Protein AF-A0A928NAZ6-F1 (afdb_monomer)

Sequence (123 aa):
MNLNMAKHAWDTGALVSILGLLTVFTVLAIIMLVLLVMERIFAKNSLPKKAVAKEKAPEVKPEVKAEATPVKKADDGELVAVITAAIAASLGVPQRSLRIKSFKRVGKAWNDASRQENIYNNL

Solvent-accessible surface area (backbone atoms only — not comparable to full-atom values): 7989 Å² total; per-residue (Å²): 133,68,70,66,61,60,51,53,57,55,52,52,58,51,51,52,51,50,52,51,53,48,51,53,53,50,52,53,50,49,54,53,49,52,51,51,51,50,50,52,53,53,48,70,74,41,80,85,84,72,87,82,82,87,81,81,86,86,90,88,84,86,82,88,81,84,75,74,85,75,75,95,46,90,73,55,55,59,54,53,48,53,51,46,50,50,51,21,64,75,70,72,44,63,69,87,80,62,80,87,90,81,87,76,90,72,88,54,62,63,64,53,52,54,50,50,52,54,52,67,75,74,108

Radius of gyration: 28.93 Å; Cα contacts (8 Å, |Δi|>4): 13; chains: 1; bounding box: 76×51×50 Å

Foldseek 3Di:
DDPVVVVVVVVVVVVVVVVVVVVVVVVVVVVVVVVVVVCVVVVVVDDDDDDDDDDDDDDDDDDDPPDDDDPDDPPVVVVQVVVLVVVCVVVVHDSVVDDDPDDDDDDCPVVVVVVVVVVVVVD

Secondary structure (DSSP, 8-state):
--HHHHHHHHHHHHHHHHHHHHHHHHHHHHHHHHHHHHHHHHHHTS-------------------------S-TTHHHHHHHHHHHHHHHHT--GGG---------SSHHHHHHHHHHHHHT-

Mean predicted aligned error: 20.41 Å

Structure (mmCIF, N/CA/C/O backbone):
data_AF-A0A928NAZ6-F1
#
_entry.id   AF-A0A928NAZ6-F1
#
loop_
_atom_site.group_PDB
_atom_site.id
_atom_site.type_symbol
_atom_site.label_atom_id
_atom_site.label_alt_id
_atom_site.label_comp_id
_atom_site.label_asym_id
_atom_site.label_entity_id
_atom_site.label_seq_id
_atom_site.pdbx_PDB_ins_code
_atom_site.Cartn_x
_at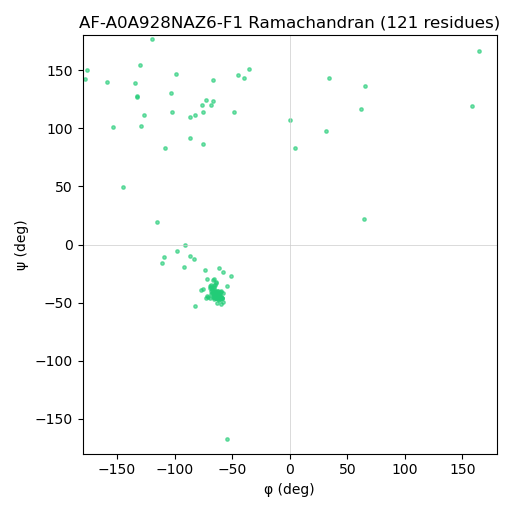om_site.Cartn_y
_atom_site.Cartn_z
_atom_site.occupancy
_atom_site.B_iso_or_equiv
_atom_site.auth_seq_id
_atom_site.auth_comp_id
_atom_site.auth_asym_id
_atom_site.auth_atom_id
_atom_site.pdbx_PDB_model_num
ATOM 1 N N . MET A 1 1 ? 32.310 -16.632 -14.249 1.00 56.66 1 MET A N 1
ATOM 2 C CA . MET A 1 1 ? 31.364 -16.180 -13.201 1.00 56.66 1 MET A CA 1
ATOM 3 C C . MET A 1 1 ? 30.598 -17.392 -12.697 1.00 56.66 1 MET A C 1
ATOM 5 O O . MET A 1 1 ? 30.094 -18.147 -13.513 1.00 56.66 1 MET A O 1
ATOM 9 N N . ASN A 1 2 ? 30.605 -17.638 -11.386 1.00 62.59 2 ASN A N 1
ATOM 10 C CA . ASN A 1 2 ? 30.066 -18.863 -10.785 1.00 62.59 2 ASN A CA 1
ATOM 11 C C . ASN A 1 2 ? 28.537 -18.954 -10.943 1.00 62.59 2 ASN A C 1
ATOM 13 O O . ASN A 1 2 ? 27.822 -18.077 -10.461 1.00 62.59 2 ASN A O 1
ATOM 17 N N . LEU A 1 3 ? 28.042 -20.042 -11.544 1.00 70.12 3 LEU A N 1
ATOM 18 C CA . LEU A 1 3 ? 26.607 -20.332 -11.711 1.00 70.12 3 LEU A CA 1
ATOM 19 C C . LEU A 1 3 ? 25.837 -20.381 -10.374 1.00 70.12 3 LEU A C 1
ATOM 21 O O . LEU A 1 3 ? 24.639 -20.111 -10.343 1.00 70.12 3 LEU A O 1
ATOM 25 N N . ASN A 1 4 ? 26.525 -20.650 -9.260 1.00 75.00 4 ASN A N 1
ATOM 26 C CA . ASN A 1 4 ? 25.923 -20.666 -7.924 1.00 75.00 4 ASN A CA 1
ATOM 27 C C . ASN A 1 4 ? 25.398 -19.287 -7.485 1.00 75.00 4 ASN A C 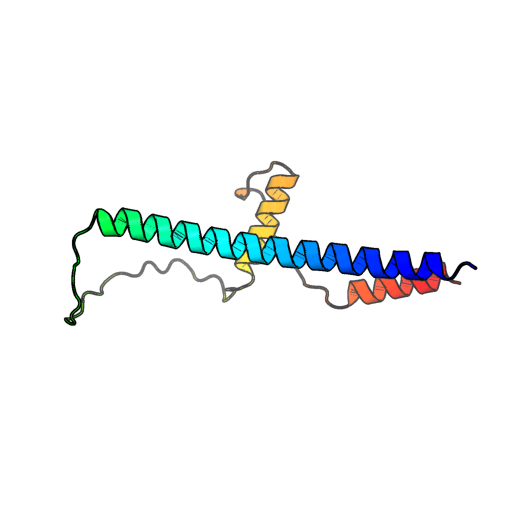1
ATOM 29 O O . ASN A 1 4 ? 24.354 -19.213 -6.846 1.00 75.00 4 ASN A O 1
ATOM 33 N N . MET A 1 5 ? 26.042 -18.185 -7.891 1.00 68.12 5 MET A N 1
ATOM 34 C CA . MET A 1 5 ? 25.583 -16.828 -7.544 1.00 68.12 5 MET A CA 1
ATOM 35 C C . MET A 1 5 ? 24.229 -16.494 -8.183 1.00 68.12 5 MET A C 1
ATOM 37 O O . MET A 1 5 ? 23.388 -15.851 -7.559 1.00 68.12 5 MET A O 1
ATOM 41 N N . ALA A 1 6 ? 23.997 -16.968 -9.413 1.00 67.19 6 ALA A N 1
ATOM 42 C CA . ALA A 1 6 ? 22.729 -16.770 -10.109 1.00 67.19 6 ALA A CA 1
ATOM 43 C C . ALA A 1 6 ? 21.591 -17.548 -9.435 1.00 67.19 6 ALA A C 1
ATOM 45 O O . ALA A 1 6 ? 20.486 -17.030 -9.321 1.00 67.19 6 ALA A O 1
ATOM 46 N N . LYS A 1 7 ? 21.867 -18.749 -8.917 1.00 68.12 7 LYS A N 1
ATOM 47 C CA . LYS A 1 7 ? 20.870 -19.542 -8.190 1.00 68.12 7 LYS A CA 1
ATOM 48 C C . LYS A 1 7 ? 20.420 -18.848 -6.895 1.00 68.12 7 LYS A C 1
ATOM 50 O O . LYS A 1 7 ? 19.225 -18.680 -6.676 1.00 68.12 7 LYS A O 1
ATOM 55 N N . HIS A 1 8 ? 21.360 -18.326 -6.103 1.00 65.62 8 HIS A N 1
ATOM 56 C CA . HIS A 1 8 ? 21.039 -17.626 -4.851 1.00 65.62 8 HIS A CA 1
ATOM 57 C C . HIS A 1 8 ? 20.222 -16.338 -5.051 1.00 65.62 8 HIS A C 1
ATOM 59 O O . HIS A 1 8 ? 19.387 -16.002 -4.210 1.00 65.62 8 HIS A O 1
ATOM 65 N N . ALA A 1 9 ? 20.428 -15.623 -6.162 1.00 69.62 9 ALA A N 1
ATOM 66 C CA . ALA A 1 9 ? 19.687 -14.396 -6.454 1.00 69.62 9 ALA A CA 1
ATOM 67 C C . ALA A 1 9 ? 18.190 -14.658 -6.709 1.00 69.62 9 ALA A C 1
ATOM 69 O O . ALA A 1 9 ? 17.341 -13.920 -6.207 1.00 69.62 9 ALA A O 1
ATOM 70 N N . TRP A 1 10 ? 17.862 -15.725 -7.442 1.00 71.94 10 TRP A N 1
ATOM 71 C CA . TRP A 1 10 ? 16.474 -16.099 -7.742 1.00 71.94 10 TRP A CA 1
ATOM 72 C C . TRP A 1 10 ? 15.789 -16.732 -6.527 1.00 71.94 10 TRP A C 1
ATOM 74 O O . TRP A 1 10 ? 14.633 -16.414 -6.238 1.00 71.94 10 TRP A O 1
ATOM 84 N N . ASP A 1 11 ? 16.526 -17.543 -5.763 1.00 79.69 11 ASP A N 1
ATOM 85 C CA . ASP A 1 11 ? 16.018 -18.176 -4.544 1.00 79.69 11 ASP A CA 1
ATOM 86 C C . ASP A 1 11 ? 15.637 -17.130 -3.480 1.00 79.69 11 ASP A C 1
ATOM 88 O O . ASP A 1 11 ? 14.590 -17.240 -2.844 1.00 79.69 11 ASP A O 1
ATOM 92 N N . THR A 1 12 ? 16.429 -16.063 -3.323 1.00 79.31 12 THR A N 1
ATOM 93 C CA . THR A 1 12 ? 16.167 -15.032 -2.302 1.00 79.31 12 THR A CA 1
ATOM 94 C C . THR A 1 12 ? 14.884 -14.245 -2.592 1.00 79.31 12 THR A C 1
ATOM 96 O O . THR A 1 12 ? 14.061 -14.051 -1.697 1.00 79.31 12 THR A O 1
ATOM 99 N N . GLY A 1 13 ? 14.667 -13.821 -3.843 1.00 83.38 13 GLY A N 1
ATOM 100 C CA . GLY A 1 13 ? 13.465 -13.066 -4.224 1.00 83.38 13 GLY A CA 1
ATOM 101 C C . GLY A 1 13 ? 12.178 -13.895 -4.136 1.00 83.38 13 GLY A C 1
ATOM 102 O O . GLY A 1 13 ? 11.143 -13.402 -3.669 1.00 83.38 13 GLY A O 1
ATOM 103 N N . ALA A 1 14 ? 12.250 -15.170 -4.528 1.00 87.00 14 ALA A N 1
ATOM 104 C CA . ALA A 1 14 ? 11.133 -16.103 -4.415 1.00 87.00 14 ALA A CA 1
ATOM 105 C C . ALA A 1 14 ? 10.774 -16.383 -2.945 1.00 87.00 14 ALA A C 1
ATOM 107 O O . ALA A 1 14 ? 9.599 -16.310 -2.580 1.00 87.00 14 ALA A O 1
ATOM 108 N N . LEU A 1 15 ? 11.770 -16.624 -2.084 1.00 86.62 15 LEU A N 1
ATOM 109 C CA . LEU A 1 15 ? 11.553 -16.869 -0.654 1.00 86.62 15 LEU A CA 1
ATOM 110 C C . LEU A 1 15 ? 10.883 -15.682 0.046 1.00 86.62 15 LEU A C 1
ATOM 112 O O . LEU A 1 15 ? 9.923 -15.879 0.792 1.00 86.62 15 LEU A O 1
ATOM 116 N N . VAL A 1 16 ? 11.333 -14.452 -0.221 1.00 90.75 16 VAL A N 1
ATOM 117 C CA . VAL A 1 16 ? 10.739 -13.242 0.377 1.00 90.75 16 VAL A CA 1
ATOM 118 C C . VAL A 1 16 ? 9.298 -13.031 -0.102 1.00 90.75 16 VAL A C 1
ATOM 120 O O . VAL A 1 16 ? 8.435 -12.679 0.701 1.00 90.75 16 VAL A O 1
ATOM 123 N N . SER A 1 17 ? 9.003 -13.305 -1.376 1.00 91.38 17 SER A N 1
ATOM 124 C CA . SER A 1 17 ? 7.635 -13.204 -1.910 1.00 91.38 17 SER A CA 1
ATOM 125 C C . SER A 1 17 ? 6.691 -14.236 -1.288 1.00 91.38 17 SER A C 1
ATOM 127 O O . SER A 1 17 ? 5.557 -13.905 -0.947 1.00 91.38 17 SER A O 1
ATOM 129 N N . ILE A 1 18 ? 7.162 -15.472 -1.091 1.00 93.69 18 ILE A N 1
ATOM 130 C CA . ILE A 1 18 ? 6.389 -16.532 -0.427 1.00 93.69 18 ILE A CA 1
ATOM 131 C C . ILE A 1 18 ? 6.144 -16.174 1.042 1.00 93.69 18 ILE A C 1
ATOM 133 O O . ILE A 1 18 ? 5.019 -16.313 1.518 1.00 93.69 18 ILE A O 1
ATOM 137 N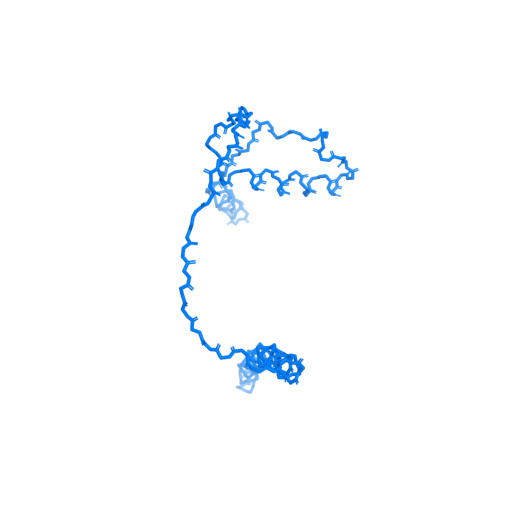 N . LEU A 1 19 ? 7.159 -15.661 1.746 1.00 93.25 19 LEU A N 1
ATOM 138 C CA . LEU A 1 19 ? 7.015 -15.150 3.113 1.00 93.25 19 LEU A CA 1
ATOM 139 C C . LEU A 1 19 ? 5.982 -14.016 3.180 1.00 93.25 19 LEU A C 1
ATOM 141 O O . LEU A 1 19 ? 5.090 -14.046 4.026 1.00 93.25 19 LEU A O 1
ATOM 145 N N . GLY A 1 20 ? 6.044 -13.056 2.255 1.00 94.31 20 GLY A N 1
ATOM 146 C CA . GLY A 1 20 ? 5.057 -11.981 2.133 1.00 94.31 20 GLY A CA 1
ATOM 147 C C . GLY A 1 20 ? 3.636 -12.509 1.911 1.00 94.31 20 GLY A C 1
ATOM 148 O O . GLY A 1 20 ? 2.726 -12.156 2.659 1.00 94.31 20 GLY A O 1
ATOM 149 N N . LEU A 1 21 ? 3.444 -13.420 0.954 1.00 94.81 21 LEU A N 1
ATOM 150 C CA . LEU A 1 21 ? 2.136 -14.023 0.672 1.00 94.81 21 LEU A CA 1
ATOM 151 C C . LEU A 1 21 ? 1.588 -14.796 1.883 1.00 94.81 21 LEU A C 1
ATOM 153 O O . LEU A 1 21 ? 0.409 -14.669 2.221 1.00 94.81 21 LEU A O 1
ATOM 157 N N . LEU A 1 22 ? 2.447 -15.555 2.568 1.00 95.31 22 LEU A N 1
ATOM 158 C CA . LEU A 1 22 ? 2.088 -16.324 3.758 1.00 95.31 22 LEU A CA 1
ATOM 159 C C . LEU A 1 22 ? 1.668 -15.411 4.912 1.00 95.31 22 LEU A C 1
ATOM 161 O O . LEU A 1 22 ? 0.660 -15.686 5.566 1.00 95.31 22 LEU A O 1
ATOM 165 N N . THR A 1 23 ? 2.395 -14.316 5.160 1.00 95.94 23 THR A N 1
ATOM 166 C CA . THR A 1 23 ? 2.038 -13.371 6.234 1.00 95.94 23 THR A CA 1
ATOM 167 C C . THR A 1 23 ? 0.672 -12.735 5.997 1.00 95.94 23 THR A C 1
ATOM 169 O O . THR A 1 23 ? -0.149 -12.719 6.912 1.00 95.94 23 THR A O 1
ATOM 172 N N . VAL A 1 24 ? 0.368 -12.309 4.768 1.00 96.12 24 VAL A N 1
ATOM 173 C CA . VAL A 1 24 ? -0.951 -11.756 4.421 1.00 96.12 24 VAL A CA 1
ATOM 174 C C . VAL A 1 24 ? -2.052 -12.802 4.611 1.00 96.12 24 VAL A C 1
ATOM 176 O O . VAL A 1 24 ? -3.073 -12.511 5.236 1.00 96.12 24 VAL A O 1
ATOM 179 N N . PHE A 1 25 ? -1.832 -14.037 4.148 1.00 96.81 25 PHE A N 1
ATOM 180 C CA . PHE A 1 25 ? -2.787 -15.135 4.333 1.00 96.81 25 PHE A CA 1
ATOM 181 C C . PHE A 1 25 ? -3.044 -15.430 5.820 1.00 96.81 25 PHE A C 1
ATOM 183 O O . PHE A 1 25 ? -4.187 -15.614 6.239 1.00 96.81 25 PHE A O 1
ATOM 190 N N . THR A 1 26 ? -1.986 -15.398 6.634 1.00 96.56 26 THR A N 1
ATOM 191 C CA . THR A 1 26 ? -2.056 -15.597 8.088 1.00 96.56 26 THR A CA 1
ATOM 192 C C . THR A 1 26 ? -2.860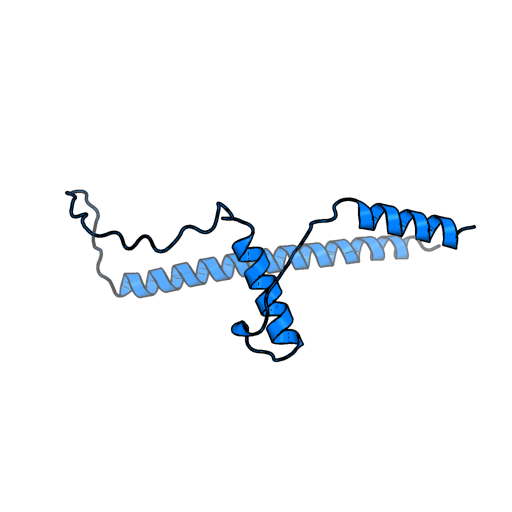 -14.488 8.764 1.00 96.56 26 THR A C 1
ATOM 194 O O . THR A 1 26 ? -3.727 -14.776 9.585 1.00 96.56 26 THR A O 1
ATOM 197 N N . VAL A 1 27 ? -2.631 -13.223 8.399 1.00 97.25 27 VAL A N 1
ATOM 198 C CA . VAL A 1 27 ? -3.384 -12.080 8.942 1.00 97.25 27 VAL A CA 1
ATOM 199 C C . VAL A 1 27 ? -4.875 -12.200 8.614 1.00 97.25 27 VAL A C 1
ATOM 201 O O . VAL A 1 27 ? -5.705 -12.038 9.507 1.00 97.25 27 VAL A O 1
ATOM 204 N N . LEU A 1 28 ? -5.230 -12.554 7.373 1.00 95.94 28 LEU A N 1
ATOM 205 C CA . LEU A 1 28 ? -6.627 -12.783 6.979 1.00 95.94 28 LEU A CA 1
ATOM 206 C C . LEU A 1 28 ? -7.274 -13.920 7.784 1.00 95.94 28 LEU A C 1
ATOM 208 O O . LEU A 1 28 ? -8.397 -13.768 8.268 1.00 95.94 28 LEU A O 1
ATOM 212 N N . ALA A 1 29 ? -6.561 -15.034 7.969 1.00 95.38 29 ALA A N 1
ATOM 213 C CA . ALA A 1 29 ? -7.040 -16.161 8.765 1.00 95.38 29 ALA A CA 1
ATOM 214 C C . ALA A 1 29 ? -7.257 -15.777 10.240 1.00 95.38 29 ALA A C 1
ATOM 216 O O . ALA A 1 29 ? -8.270 -16.157 10.828 1.00 95.38 29 ALA A O 1
ATOM 217 N N . ILE A 1 30 ? -6.354 -14.984 10.828 1.00 96.12 30 ILE A N 1
ATOM 218 C CA . ILE A 1 30 ? -6.492 -14.490 12.205 1.00 96.12 30 ILE A CA 1
ATOM 219 C C . ILE A 1 30 ? -7.709 -13.570 12.330 1.00 96.12 30 ILE A C 1
ATOM 221 O O . ILE A 1 30 ? -8.496 -13.748 13.257 1.00 96.12 30 ILE A O 1
ATOM 225 N N . ILE A 1 31 ? -7.907 -12.627 11.402 1.00 94.81 31 ILE A N 1
ATOM 226 C CA . ILE A 1 31 ? -9.074 -11.728 11.429 1.00 94.81 31 ILE A CA 1
ATOM 227 C C . ILE A 1 31 ? -10.372 -12.543 11.347 1.00 94.81 31 ILE A C 1
ATOM 229 O O . ILE A 1 31 ? -11.281 -12.324 12.1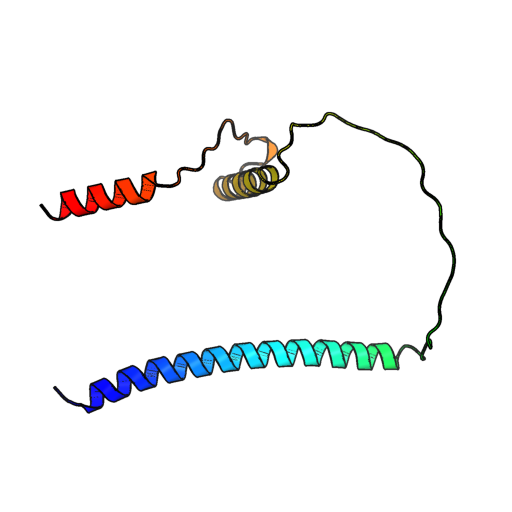47 1.00 94.81 31 ILE A O 1
ATOM 233 N N . MET A 1 32 ? -10.442 -13.532 10.449 1.00 94.31 32 MET A N 1
ATOM 234 C CA . MET A 1 32 ? -11.588 -14.444 10.360 1.00 94.31 32 MET A CA 1
ATOM 235 C C . MET A 1 32 ? -11.815 -15.210 11.673 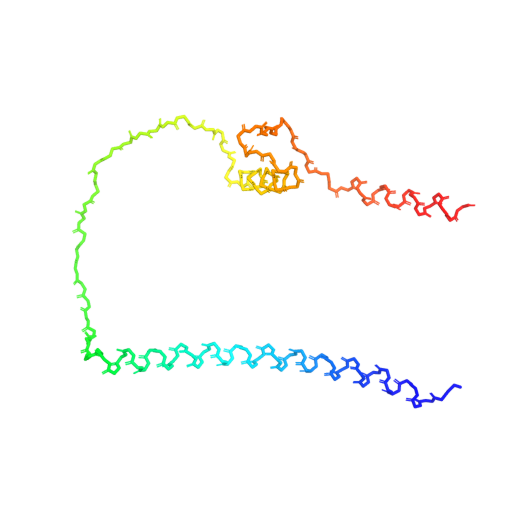1.00 94.31 32 MET A C 1
ATOM 237 O O . MET A 1 32 ? -12.942 -15.277 12.161 1.00 94.31 32 MET A O 1
ATOM 241 N N . LEU A 1 33 ? -10.757 -15.762 12.269 1.00 94.19 33 LEU A N 1
ATOM 242 C CA . LEU A 1 33 ? -10.844 -16.513 13.521 1.00 94.19 33 LEU A CA 1
ATOM 243 C C . LEU A 1 33 ? -11.330 -15.634 14.678 1.00 94.19 33 LEU A C 1
ATOM 245 O O . LEU A 1 33 ? -12.180 -16.070 15.452 1.00 94.19 33 LEU A O 1
ATOM 249 N N . VAL A 1 34 ? -10.840 -14.398 14.786 1.00 93.19 34 VAL A N 1
ATOM 250 C CA . VAL A 1 34 ? -11.260 -13.452 15.831 1.00 93.19 34 VAL A CA 1
ATOM 251 C C . VAL A 1 34 ? -12.746 -13.117 15.700 1.00 93.19 34 VAL A C 1
ATOM 253 O O . VAL A 1 34 ? -13.451 -13.153 16.710 1.00 93.19 34 VAL A O 1
ATOM 256 N N . LEU A 1 35 ? -13.244 -12.872 14.482 1.00 90.62 35 LEU A N 1
ATOM 257 C CA . LEU A 1 35 ? -14.676 -12.650 14.243 1.00 90.62 35 LEU A CA 1
ATOM 258 C C . LEU A 1 35 ? -15.506 -13.870 14.660 1.00 90.62 35 LEU A C 1
ATOM 260 O O . LEU A 1 35 ? -16.467 -13.723 15.410 1.00 90.62 35 LEU A O 1
ATOM 264 N N . LEU A 1 36 ? -15.088 -15.079 14.271 1.00 87.38 36 LEU A N 1
ATOM 265 C CA . LEU A 1 36 ? -15.783 -16.320 14.627 1.00 87.38 36 LEU A CA 1
ATOM 266 C C . LEU A 1 36 ? -15.785 -16.590 16.134 1.00 87.38 36 LEU A C 1
ATOM 268 O O . LEU A 1 36 ? -16.790 -17.040 16.678 1.00 87.38 36 LEU A O 1
ATOM 272 N N . VAL A 1 37 ? -14.674 -16.338 16.829 1.00 89.12 37 VAL A N 1
ATOM 273 C CA . VAL A 1 37 ? -14.583 -16.520 18.285 1.00 89.12 37 VAL A CA 1
ATOM 274 C C . VAL A 1 37 ? -15.454 -15.495 19.003 1.00 89.12 37 VAL A C 1
ATOM 276 O O . VAL A 1 37 ? -16.174 -15.862 19.932 1.00 89.12 37 VAL A O 1
ATOM 279 N N . MET A 1 38 ? -15.441 -14.237 18.556 1.00 84.06 38 MET A N 1
ATOM 280 C CA . MET A 1 38 ? -16.291 -13.189 19.113 1.00 84.06 38 MET A CA 1
ATOM 281 C C . MET A 1 38 ? -17.767 -13.522 18.884 1.00 84.06 38 MET A C 1
ATOM 283 O O . MET A 1 38 ? -18.516 -13.594 19.852 1.00 84.06 38 MET A O 1
ATOM 287 N N . GLU A 1 39 ? -18.177 -13.859 17.661 1.00 79.38 39 GLU A N 1
ATOM 288 C CA . GLU A 1 39 ? -19.533 -14.335 17.372 1.00 79.38 39 GLU A CA 1
ATOM 289 C C . GLU A 1 39 ? -19.883 -15.585 18.177 1.00 79.38 39 GLU A C 1
ATOM 291 O O . GLU A 1 39 ? -20.972 -15.657 18.725 1.00 79.38 39 GLU A O 1
ATOM 296 N N . ARG A 1 40 ? -18.982 -16.559 18.334 1.00 79.50 40 ARG A N 1
ATOM 297 C CA . ARG A 1 40 ? -19.261 -17.781 19.103 1.00 79.50 40 ARG A CA 1
ATOM 298 C C . ARG A 1 40 ? -19.437 -17.502 20.591 1.00 79.50 40 ARG A C 1
ATOM 300 O O . ARG A 1 40 ? -20.284 -18.139 21.214 1.00 79.50 40 ARG A O 1
ATOM 307 N N . ILE A 1 41 ? -18.655 -16.589 21.165 1.00 77.88 41 ILE A N 1
ATOM 308 C CA . ILE A 1 41 ? -18.761 -16.182 22.573 1.00 77.88 41 ILE A CA 1
ATOM 309 C C . ILE A 1 41 ? -20.018 -15.323 22.785 1.00 77.88 41 ILE A C 1
ATOM 311 O O . ILE A 1 41 ? -20.796 -15.611 23.694 1.00 77.88 41 ILE A O 1
ATOM 315 N N . PHE A 1 42 ? -20.275 -14.337 21.920 1.00 66.62 42 PHE A N 1
ATOM 316 C CA . PHE A 1 42 ? -21.462 -13.475 21.984 1.00 66.62 42 PHE A CA 1
ATOM 317 C C . PHE A 1 42 ? -22.764 -14.226 21.649 1.00 66.62 42 PHE A C 1
ATOM 319 O O . PHE A 1 42 ? -23.784 -13.999 22.299 1.00 66.62 42 PHE A O 1
ATOM 326 N N . ALA A 1 43 ? -22.741 -15.178 20.713 1.00 60.66 43 ALA A N 1
ATOM 327 C CA . ALA A 1 43 ? -23.858 -16.081 20.418 1.00 60.66 43 ALA A CA 1
ATOM 328 C C . ALA A 1 43 ? -24.064 -17.114 21.531 1.00 60.66 43 ALA A C 1
ATOM 330 O O . ALA A 1 43 ? -25.191 -17.515 21.794 1.00 60.66 43 ALA A O 1
ATOM 331 N N . LYS A 1 44 ? -23.015 -17.521 22.261 1.00 57.91 44 LYS A N 1
ATOM 332 C CA . LYS A 1 44 ? -23.204 -18.307 23.495 1.00 57.91 44 LYS A CA 1
ATOM 333 C C . LYS A 1 44 ? -23.903 -17.501 24.589 1.00 57.91 44 LYS A C 1
ATOM 335 O O . LYS A 1 44 ? -24.595 -18.096 25.406 1.00 57.91 44 LYS A O 1
ATOM 340 N N . ASN A 1 45 ? -23.728 -16.179 24.603 1.00 56.34 45 ASN A N 1
ATOM 341 C CA . ASN A 1 45 ? -24.392 -15.276 25.544 1.00 56.34 45 ASN A CA 1
ATOM 342 C C . ASN A 1 45 ? -25.733 -14.717 25.024 1.00 56.34 45 ASN A C 1
ATOM 344 O O . ASN A 1 45 ? -26.395 -13.961 25.730 1.00 56.34 45 ASN A O 1
ATOM 348 N N . SER A 1 46 ? -26.158 -15.084 23.811 1.00 53.28 46 SER A N 1
ATOM 349 C CA . SER A 1 46 ? -27.470 -14.735 23.265 1.00 53.28 46 SER A CA 1
ATOM 350 C C . SER A 1 46 ? -28.172 -15.983 22.729 1.00 53.28 46 SER A C 1
ATOM 352 O O . SER A 1 46 ? -27.885 -16.500 21.655 1.00 53.28 46 SER A O 1
ATOM 354 N N . LEU A 1 47 ? -29.123 -16.473 23.527 1.00 48.56 47 LEU A N 1
ATOM 355 C CA . LEU A 1 47 ? -30.105 -17.484 23.138 1.00 48.56 47 LEU A CA 1
ATOM 356 C C . LEU A 1 47 ? -30.713 -17.168 21.753 1.00 48.56 47 LEU A C 1
ATOM 358 O O . LEU A 1 47 ? -30.902 -16.000 21.402 1.00 48.56 47 LEU A O 1
ATOM 3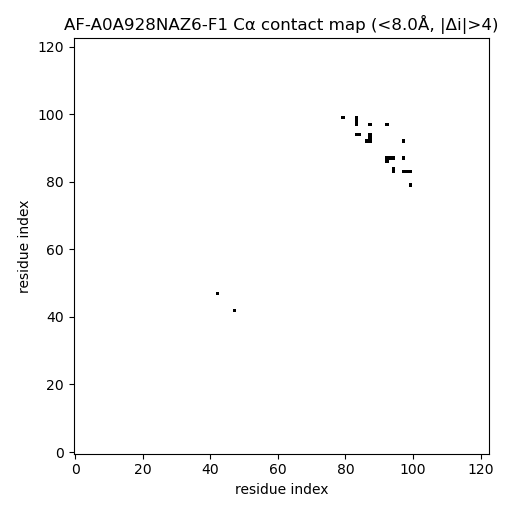62 N N . PRO A 1 48 ? -31.042 -18.196 20.954 1.00 56.19 48 PRO A N 1
ATOM 363 C CA . PRO A 1 48 ? -31.206 -18.064 19.516 1.00 56.19 48 PRO A CA 1
ATOM 364 C C . PRO A 1 48 ? -32.531 -17.379 19.181 1.00 56.19 48 PRO A C 1
ATOM 366 O O . PRO A 1 48 ? -33.600 -17.968 19.352 1.00 56.19 48 PRO A O 1
ATOM 369 N N . LYS A 1 49 ? -32.493 -16.169 18.615 1.00 45.59 49 LYS A N 1
ATOM 370 C CA . LYS A 1 49 ? -33.656 -15.658 17.880 1.00 45.59 49 LYS A CA 1
ATOM 371 C C . LYS A 1 49 ? -33.601 -16.138 16.436 1.00 45.59 49 LYS A C 1
ATOM 373 O O . LYS A 1 49 ? -32.996 -15.543 15.552 1.00 45.59 49 LYS A O 1
ATOM 378 N N . LYS A 1 50 ? -34.251 -17.291 16.274 1.00 43.50 50 LYS A N 1
ATOM 379 C CA . LYS A 1 50 ? -34.782 -17.863 15.041 1.00 43.50 50 LYS A CA 1
ATOM 380 C C . LYS A 1 50 ? -35.404 -16.780 14.150 1.00 43.50 50 LYS A C 1
ATOM 382 O O . LYS A 1 50 ? -36.044 -15.852 14.634 1.00 43.50 50 LYS A O 1
ATOM 387 N N . ALA A 1 51 ? -35.206 -16.976 12.852 1.00 47.72 51 ALA A N 1
ATOM 388 C CA . ALA A 1 51 ? -35.835 -16.296 11.730 1.00 47.72 51 ALA A CA 1
ATOM 389 C C . ALA A 1 51 ? -37.311 -15.900 11.943 1.00 47.72 51 ALA A C 1
ATOM 391 O O . ALA A 1 51 ? -38.051 -16.632 12.598 1.00 47.72 51 ALA A O 1
ATOM 392 N N . VAL A 1 52 ? -37.737 -14.816 11.276 1.00 41.12 52 VAL A N 1
ATOM 393 C CA . VAL A 1 52 ? -38.860 -14.745 10.307 1.00 41.12 52 VAL A CA 1
ATOM 394 C C . VAL A 1 52 ? -39.375 -13.295 10.179 1.00 41.12 52 VAL A C 1
ATOM 396 O O . VAL A 1 52 ? -39.811 -12.693 11.147 1.00 41.12 52 VAL A O 1
ATOM 399 N N . ALA A 1 53 ? -39.275 -12.791 8.943 1.00 39.34 53 ALA A N 1
ATOM 400 C CA . ALA A 1 53 ? -40.184 -11.949 8.147 1.00 39.34 53 ALA A CA 1
ATOM 401 C C . ALA A 1 53 ? -41.103 -10.861 8.756 1.00 39.34 53 ALA A C 1
ATOM 403 O O . ALA A 1 53 ? -41.850 -11.120 9.689 1.00 39.34 53 ALA A O 1
ATOM 404 N N . LYS A 1 54 ? -41.213 -9.768 7.962 1.00 39.28 54 LYS A N 1
ATOM 405 C CA . LYS A 1 54 ? -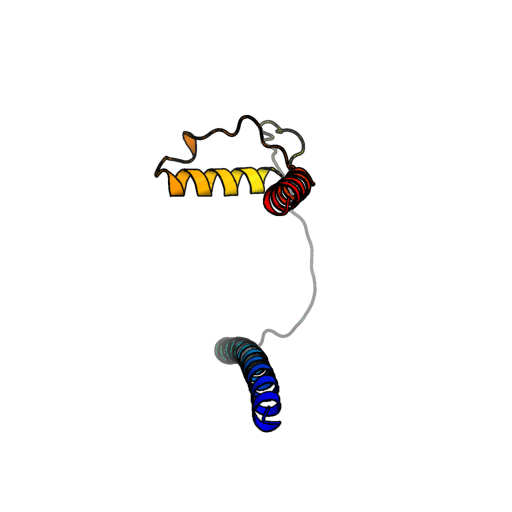42.310 -8.767 7.857 1.00 39.28 54 LYS A CA 1
ATOM 406 C C . LYS A 1 54 ? -42.524 -7.918 9.126 1.00 39.28 54 LYS A C 1
ATOM 408 O O . LYS A 1 54 ? -42.492 -8.416 10.229 1.00 39.28 54 LYS A O 1
ATOM 413 N N . GLU A 1 55 ? -42.720 -6.605 9.063 1.00 35.47 55 GLU A N 1
ATOM 414 C CA . GLU A 1 55 ? -43.759 -5.910 8.309 1.00 35.47 55 GLU A CA 1
ATOM 415 C C . GLU A 1 55 ? -43.563 -4.378 8.429 1.00 35.47 55 GLU A C 1
ATOM 417 O O . GLU A 1 55 ? -43.120 -3.898 9.463 1.00 35.47 55 GLU A O 1
ATOM 422 N N . LYS A 1 56 ? -43.978 -3.655 7.378 1.00 34.12 56 LYS A N 1
ATOM 423 C CA . LYS A 1 56 ? -44.468 -2.259 7.335 1.00 34.12 56 LYS A CA 1
ATOM 424 C C . LYS A 1 56 ? -43.573 -1.072 7.745 1.00 34.12 56 LYS A C 1
ATOM 426 O O . LYS A 1 56 ? -43.245 -0.836 8.897 1.00 34.12 56 LYS A O 1
ATOM 431 N N . ALA A 1 57 ? -43.354 -0.249 6.717 1.00 37.53 57 ALA A N 1
ATOM 432 C CA . ALA A 1 57 ? -43.146 1.203 6.701 1.00 37.53 57 ALA A CA 1
ATOM 433 C C . ALA A 1 57 ? -44.290 1.987 7.402 1.00 37.53 57 ALA A C 1
ATOM 435 O O . ALA A 1 57 ? -45.211 1.340 7.902 1.00 37.53 57 ALA A O 1
ATOM 436 N N . PRO A 1 58 ? -44.418 3.328 7.276 1.00 49.66 58 PRO A N 1
ATOM 437 C CA . PRO A 1 58 ? -43.472 4.412 6.950 1.00 49.66 58 PRO A CA 1
ATOM 438 C C . PRO A 1 58 ? -43.554 5.581 7.967 1.00 49.66 58 PRO A C 1
ATOM 440 O O . PRO A 1 58 ? -44.629 5.871 8.471 1.00 49.66 58 PRO A O 1
ATOM 443 N N . GLU A 1 59 ? -42.496 6.372 8.161 1.00 37.31 59 GLU A N 1
ATOM 444 C CA . GLU A 1 59 ? -42.693 7.756 8.633 1.00 37.31 59 GLU A CA 1
ATOM 445 C C . GLU A 1 59 ? -41.542 8.661 8.185 1.00 37.31 59 GLU A C 1
ATOM 447 O O . GLU A 1 59 ? -40.430 8.634 8.707 1.00 37.31 59 GLU A O 1
ATOM 452 N N . VAL A 1 60 ? -41.817 9.430 7.131 1.00 45.38 60 VAL A N 1
ATOM 453 C CA . VAL A 1 60 ? -40.956 10.485 6.594 1.00 45.38 60 VAL A CA 1
ATOM 454 C C . VAL A 1 60 ? -41.791 11.754 6.523 1.00 45.38 60 VAL A C 1
ATOM 456 O O . VAL A 1 60 ? -42.693 11.825 5.688 1.00 45.38 60 VAL A O 1
ATOM 459 N N . LYS A 1 61 ? -41.457 12.744 7.360 1.00 44.47 61 LYS A N 1
ATOM 460 C CA . LYS A 1 61 ? -41.427 14.202 7.085 1.00 44.47 61 LYS A CA 1
ATOM 461 C C . LYS A 1 61 ? -41.365 14.997 8.398 1.00 44.47 61 LYS A C 1
ATOM 463 O O . LYS A 1 61 ? -41.787 14.462 9.416 1.00 44.47 61 LYS A O 1
ATOM 468 N N . PRO A 1 62 ? -41.065 16.310 8.368 1.00 48.09 62 PRO A N 1
ATOM 469 C CA . PRO A 1 62 ? -40.262 17.133 7.446 1.00 48.09 62 PRO A CA 1
ATOM 470 C C . PRO A 1 62 ? -39.095 17.777 8.264 1.00 48.09 62 PRO A C 1
ATOM 472 O O . PRO A 1 62 ? -38.980 17.542 9.453 1.00 48.09 62 PRO A O 1
ATOM 475 N N . GLU A 1 63 ? -38.120 18.536 7.776 1.00 37.34 63 GLU A N 1
ATOM 476 C CA . GLU A 1 63 ? -38.257 19.749 6.990 1.00 37.34 63 GLU A CA 1
ATOM 477 C C . GLU A 1 63 ? -36.862 20.257 6.602 1.00 37.34 63 GLU A C 1
ATOM 479 O O . GLU A 1 63 ? -35.876 20.158 7.333 1.00 37.34 63 GLU A O 1
ATOM 484 N N . VAL A 1 64 ? -36.812 20.766 5.384 1.00 44.78 64 VAL A N 1
ATOM 485 C CA . VAL A 1 64 ? -35.656 21.264 4.658 1.00 44.78 64 VAL A CA 1
ATOM 486 C C . VAL A 1 64 ? -35.131 22.547 5.311 1.00 44.78 64 VAL A C 1
ATOM 488 O O . VAL A 1 64 ? -35.812 23.567 5.292 1.00 44.78 64 VAL A O 1
ATOM 491 N N . LYS A 1 65 ? -33.872 22.549 5.764 1.00 37.75 65 LYS A N 1
ATOM 492 C CA . LYS A 1 65 ? -33.044 23.764 5.775 1.00 37.75 65 LYS A CA 1
ATOM 493 C C . LYS A 1 65 ? -31.973 23.620 4.699 1.00 37.75 65 LYS A C 1
ATOM 495 O O . LYS A 1 65 ? -30.860 23.171 4.948 1.00 37.75 65 LYS A O 1
ATOM 500 N N . ALA A 1 66 ? -32.366 23.946 3.469 1.00 41.28 66 ALA A N 1
ATOM 501 C CA . ALA A 1 66 ? -31.461 24.083 2.339 1.00 41.28 66 ALA A CA 1
ATOM 502 C C . ALA A 1 66 ? -30.700 25.403 2.495 1.00 41.28 66 ALA A C 1
ATOM 504 O O . ALA A 1 66 ? -31.119 26.451 2.006 1.00 41.28 66 ALA A O 1
ATOM 505 N N . GLU A 1 67 ? -29.596 25.353 3.229 1.00 44.66 67 GLU A N 1
ATOM 506 C CA . GLU A 1 67 ? -28.613 26.424 3.244 1.00 44.66 67 GLU A CA 1
ATOM 507 C C . GLU A 1 67 ? -27.707 26.245 2.021 1.00 44.66 67 GLU A C 1
ATOM 509 O O . GLU A 1 67 ? -27.005 25.247 1.889 1.00 44.66 67 GLU A O 1
ATOM 514 N N . ALA A 1 68 ? -27.845 27.194 1.092 1.00 41.41 68 ALA A N 1
ATOM 515 C CA . ALA A 1 68 ? -26.941 27.541 -0.000 1.00 41.41 68 ALA A CA 1
ATOM 516 C C . ALA A 1 68 ? -26.114 26.387 -0.592 1.00 41.41 68 ALA A C 1
ATOM 518 O O . ALA A 1 68 ? -25.018 26.083 -0.137 1.00 41.41 68 ALA A O 1
ATOM 519 N N . THR A 1 69 ? -26.591 25.832 -1.705 1.00 42.44 69 THR A N 1
ATOM 520 C CA . THR A 1 69 ? -25.783 25.046 -2.644 1.00 42.44 69 THR A CA 1
ATOM 521 C C . THR A 1 69 ? -24.476 25.768 -3.005 1.00 42.44 69 THR A C 1
ATOM 523 O O . THR A 1 69 ? -24.536 26.760 -3.742 1.00 42.44 69 THR A O 1
ATOM 526 N N . PRO A 1 70 ? -23.282 25.260 -2.637 1.00 47.66 70 PRO A N 1
ATOM 527 C CA . PRO A 1 70 ? -22.148 25.404 -3.517 1.00 47.66 70 PRO A CA 1
ATOM 528 C C . PRO A 1 70 ? -22.331 24.381 -4.639 1.00 47.66 70 PRO A C 1
ATOM 530 O O . PRO A 1 70 ? -22.461 23.177 -4.422 1.00 47.66 70 PRO A O 1
ATOM 533 N N . VAL A 1 71 ? -22.411 24.917 -5.849 1.00 44.81 71 VAL A N 1
ATOM 534 C CA . VAL A 1 71 ? -21.997 24.311 -7.116 1.00 44.81 71 VAL A CA 1
ATOM 535 C C . VAL A 1 71 ? -21.422 22.898 -6.960 1.00 44.81 71 VAL A C 1
ATOM 537 O O . VAL A 1 71 ? -20.302 22.732 -6.492 1.00 44.81 71 VAL A O 1
ATOM 540 N N . LYS A 1 72 ? -22.204 21.904 -7.388 1.00 50.78 72 LYS A N 1
ATOM 541 C CA . LYS A 1 72 ? -21.797 20.600 -7.939 1.00 50.78 72 LYS A CA 1
ATOM 542 C C . LYS A 1 72 ? -20.266 20.351 -7.916 1.00 50.78 72 LYS A C 1
ATOM 544 O O . LYS A 1 72 ? -19.585 20.586 -8.908 1.00 50.78 72 LYS A O 1
ATOM 549 N N . LYS A 1 73 ? -19.734 19.893 -6.775 1.00 52.12 73 LYS A N 1
ATOM 550 C CA . LYS A 1 73 ? -18.312 19.543 -6.545 1.00 52.12 73 LYS A CA 1
ATOM 551 C C . LYS A 1 73 ? -18.193 18.350 -5.589 1.00 52.12 73 LYS A C 1
ATOM 553 O O . LYS A 1 73 ? -17.481 18.396 -4.594 1.00 52.12 73 LYS A O 1
ATOM 558 N N . ALA A 1 74 ? -18.945 17.288 -5.859 1.00 49.50 74 ALA A N 1
ATOM 559 C CA . ALA A 1 74 ? -18.997 16.141 -4.954 1.00 49.50 74 ALA A CA 1
ATOM 560 C C . ALA A 1 74 ? -17.632 15.440 -4.767 1.00 49.50 74 ALA A C 1
ATOM 562 O O . ALA A 1 74 ? -17.447 14.809 -3.743 1.00 49.50 74 ALA A O 1
ATOM 563 N N . ASP A 1 75 ? -16.672 15.616 -5.686 1.00 64.19 75 ASP A N 1
ATOM 564 C CA . ASP A 1 75 ? -15.371 14.917 -5.641 1.00 64.19 75 ASP A CA 1
ATOM 565 C C . ASP A 1 75 ? -14.166 15.840 -5.337 1.00 64.19 75 ASP A C 1
ATOM 567 O O . ASP A 1 75 ? -13.088 15.411 -4.939 1.00 64.19 75 ASP A O 1
ATOM 571 N N . ASP A 1 76 ? -14.340 17.159 -5.470 1.00 81.25 76 ASP A N 1
ATOM 572 C CA . ASP A 1 76 ? -13.263 18.131 -5.224 1.00 81.25 76 ASP A CA 1
ATOM 573 C C . ASP A 1 76 ? -13.238 18.641 -3.775 1.00 81.25 76 ASP A C 1
ATOM 575 O O . ASP A 1 76 ? -12.233 19.198 -3.329 1.00 81.25 76 ASP A O 1
ATOM 579 N N . GLY A 1 77 ? -14.347 18.500 -3.039 1.00 84.19 77 GLY A N 1
ATOM 580 C CA . GLY A 1 77 ? -14.436 18.915 -1.637 1.00 84.19 77 GLY A CA 1
ATOM 581 C C . GLY A 1 77 ? -13.514 18.097 -0.733 1.00 84.19 77 GLY A C 1
ATOM 582 O O . GLY A 1 77 ? -12.839 18.661 0.128 1.00 84.19 77 GLY A O 1
ATOM 583 N N . GLU A 1 78 ? -13.425 16.792 -0.987 1.00 86.12 78 GLU A N 1
ATOM 584 C CA . GLU A 1 78 ? -12.533 15.877 -0.271 1.00 86.12 78 GLU A CA 1
ATOM 585 C C . GLU A 1 78 ? -11.062 16.214 -0.538 1.00 86.12 78 GLU A C 1
ATOM 587 O O . GLU A 1 78 ? -10.276 16.350 0.399 1.00 86.12 78 GLU A O 1
ATOM 592 N N . LEU A 1 79 ? -10.697 16.466 -1.801 1.00 89.88 79 LEU A N 1
ATOM 593 C CA . LEU A 1 79 ? -9.343 16.892 -2.169 1.00 89.88 79 LEU A CA 1
ATOM 594 C C . LEU A 1 79 ? -8.949 18.200 -1.475 1.00 89.88 79 LEU A C 1
ATOM 596 O O . LEU A 1 79 ? -7.864 18.304 -0.905 1.00 89.88 79 LEU A O 1
ATOM 600 N N . VAL A 1 80 ? -9.835 19.196 -1.482 1.00 87.12 80 VAL A N 1
ATOM 601 C CA . VAL A 1 80 ? -9.608 20.482 -0.807 1.00 87.12 80 VAL A CA 1
ATOM 602 C C . VAL A 1 80 ? -9.464 20.288 0.707 1.00 87.12 80 VAL A C 1
ATOM 604 O O . VAL A 1 80 ? -8.585 20.911 1.306 1.00 87.12 80 VAL A O 1
ATOM 607 N N . ALA A 1 81 ? -10.263 19.415 1.328 1.00 89.00 81 ALA A N 1
ATOM 608 C CA . ALA A 1 81 ? -10.185 19.121 2.758 1.00 89.00 81 ALA A CA 1
ATOM 609 C C . ALA A 1 81 ? -8.863 18.440 3.142 1.00 89.00 81 ALA A C 1
ATOM 611 O O . ALA A 1 81 ? -8.205 18.893 4.076 1.00 89.00 81 ALA A O 1
ATOM 612 N N . VAL A 1 82 ? -8.430 17.419 2.394 1.00 90.25 82 VAL A N 1
ATOM 613 C CA . VAL A 1 82 ? -7.151 16.723 2.629 1.00 90.25 82 VAL A CA 1
ATOM 614 C C . VAL A 1 82 ? -5.963 17.669 2.429 1.00 90.25 82 VAL A C 1
ATOM 616 O O . VAL A 1 82 ? -5.056 17.690 3.259 1.00 90.25 82 VAL A O 1
ATOM 619 N N . ILE A 1 83 ? -5.980 18.501 1.378 1.00 91.00 83 ILE A N 1
ATOM 620 C CA . ILE A 1 83 ? -4.931 19.505 1.128 1.00 91.00 83 ILE A CA 1
ATOM 621 C C . ILE A 1 83 ? -4.883 20.531 2.266 1.00 91.00 83 ILE A C 1
ATOM 623 O O . ILE A 1 83 ? -3.807 20.826 2.782 1.00 91.00 83 ILE A O 1
ATOM 627 N N . THR A 1 84 ? -6.036 21.060 2.686 1.00 89.12 84 THR A N 1
ATOM 628 C CA . THR A 1 84 ? -6.097 22.035 3.789 1.00 89.12 84 THR A CA 1
ATOM 629 C C . THR A 1 84 ? -5.608 21.402 5.090 1.00 89.12 84 THR A C 1
ATOM 631 O O . THR A 1 84 ? -4.795 22.007 5.786 1.00 89.12 84 THR A O 1
ATOM 634 N N . ALA A 1 85 ? -6.010 20.156 5.361 1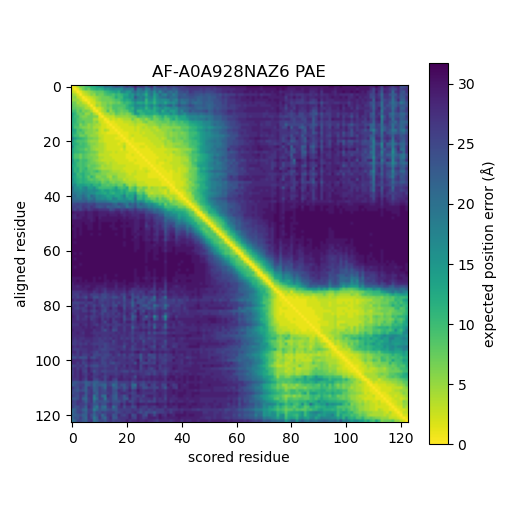.00 89.12 85 ALA A N 1
ATOM 635 C CA . ALA A 1 85 ? -5.578 19.400 6.526 1.00 89.12 85 ALA A CA 1
ATOM 636 C C . ALA A 1 85 ? -4.061 19.189 6.556 1.00 89.12 85 ALA A C 1
ATOM 638 O O . ALA A 1 85 ? -3.437 19.451 7.584 1.00 89.12 85 ALA A O 1
ATOM 639 N N . ALA A 1 86 ? -3.471 18.786 5.428 1.00 91.88 86 ALA A N 1
ATOM 640 C CA . ALA A 1 86 ? -2.031 18.599 5.292 1.00 91.88 86 ALA A CA 1
ATOM 641 C C . ALA A 1 86 ? -1.262 19.909 5.518 1.00 91.88 86 ALA A C 1
ATOM 643 O O . ALA A 1 86 ? -0.328 19.937 6.313 1.00 91.88 86 ALA A O 1
ATOM 644 N N . ILE A 1 87 ? -1.687 21.011 4.889 1.00 90.56 87 ILE A N 1
ATOM 645 C CA . ILE A 1 87 ? -1.028 22.320 5.029 1.00 90.56 87 ILE A CA 1
ATOM 646 C C . ILE A 1 87 ? -1.141 22.834 6.470 1.00 90.56 87 ILE A C 1
ATOM 648 O O . ILE A 1 87 ? -0.152 23.270 7.054 1.00 90.56 87 ILE A O 1
ATOM 652 N N . ALA A 1 88 ? -2.326 22.754 7.069 1.00 88.94 88 ALA A N 1
ATOM 653 C CA . ALA A 1 88 ? -2.545 23.139 8.458 1.00 88.94 88 ALA A CA 1
ATOM 654 C C . ALA A 1 88 ? -1.679 22.328 9.433 1.00 88.94 88 ALA A C 1
ATOM 656 O O . ALA A 1 88 ? -1.113 22.901 10.360 1.00 88.94 88 ALA A O 1
ATOM 657 N N . ALA A 1 89 ? -1.524 21.020 9.200 1.00 88.31 89 ALA A N 1
ATOM 658 C CA . ALA A 1 89 ? -0.642 20.170 9.993 1.00 88.31 89 ALA A CA 1
ATOM 659 C C . ALA A 1 89 ? 0.845 20.509 9.781 1.00 88.31 89 ALA A C 1
ATOM 661 O O . ALA A 1 89 ? 1.598 20.544 10.749 1.00 88.31 89 ALA A O 1
ATOM 662 N N . SER A 1 90 ? 1.271 20.803 8.546 1.00 89.62 90 SER A N 1
ATOM 663 C CA . SER A 1 90 ? 2.663 21.163 8.239 1.00 89.62 90 SER A CA 1
ATOM 664 C C . SER A 1 90 ? 3.077 22.526 8.793 1.00 89.62 90 SER A C 1
ATOM 666 O O . SER A 1 90 ? 4.215 22.687 9.222 1.00 89.62 90 SER A O 1
ATOM 668 N N . LEU A 1 91 ? 2.177 23.512 8.773 1.00 87.62 91 LEU A N 1
ATOM 669 C CA . LEU A 1 91 ? 2.456 24.876 9.238 1.00 87.62 91 LEU A CA 1
ATOM 670 C C . LEU A 1 91 ? 1.974 25.146 10.674 1.00 87.62 91 LEU A C 1
ATOM 672 O O . LEU A 1 91 ? 2.219 26.229 11.197 1.00 87.62 91 LEU A O 1
ATOM 676 N N . GLY A 1 92 ? 1.272 24.204 11.309 1.00 84.19 92 GLY A N 1
ATOM 677 C CA . GLY A 1 92 ? 0.699 24.382 12.649 1.00 84.19 92 GLY A CA 1
ATOM 678 C C . GLY A 1 92 ? -0.391 25.459 12.725 1.00 84.19 92 GLY A C 1
ATOM 679 O O . GLY A 1 92 ? -0.646 26.007 13.795 1.00 84.19 92 GLY A O 1
ATOM 680 N N . VAL A 1 93 ? -1.025 25.794 11.598 1.00 83.44 93 VAL A N 1
ATOM 681 C CA . VAL A 1 93 ? -2.056 26.840 11.510 1.00 83.44 93 VAL A CA 1
ATOM 682 C C . VAL A 1 93 ? -3.462 26.232 11.533 1.00 83.44 93 VAL A C 1
ATOM 684 O O . VAL A 1 93 ? -3.675 25.142 11.003 1.00 83.44 93 VAL A O 1
ATOM 687 N N . PRO A 1 94 ? -4.463 26.910 12.121 1.00 81.50 94 PRO A N 1
ATOM 688 C CA . PRO A 1 94 ? -5.825 26.388 12.173 1.00 81.50 94 PRO A CA 1
ATOM 689 C C . PRO A 1 94 ? -6.458 26.316 10.774 1.00 81.50 94 PRO A C 1
ATOM 691 O O . PRO A 1 94 ? -6.346 27.246 9.984 1.00 81.50 94 PRO A O 1
ATOM 694 N N . GLN A 1 95 ? -7.236 25.263 10.495 1.00 78.50 95 GLN A N 1
ATOM 695 C CA . GLN A 1 95 ? -7.899 25.017 9.193 1.00 78.50 95 GLN A CA 1
ATOM 696 C C . GLN A 1 95 ? -8.704 26.218 8.656 1.00 78.50 95 GLN A C 1
ATOM 698 O O . GLN A 1 95 ? -8.893 26.380 7.455 1.00 78.50 95 GLN A O 1
ATOM 703 N N . ARG A 1 96 ? -9.200 27.077 9.556 1.00 77.94 96 ARG A N 1
ATOM 704 C CA . ARG A 1 96 ? -10.022 28.250 9.240 1.00 77.94 96 ARG A CA 1
ATOM 705 C C . ARG A 1 96 ? -9.234 29.413 8.626 1.00 77.94 96 ARG A C 1
ATOM 707 O O . ARG A 1 96 ? -9.855 30.255 7.980 1.00 77.94 96 ARG A O 1
ATOM 714 N N . SER A 1 97 ? -7.914 29.475 8.828 1.00 81.00 97 SER A N 1
ATOM 715 C CA . SER A 1 97 ? -7.060 30.549 8.297 1.00 81.00 97 SER A CA 1
ATOM 716 C C . SER A 1 97 ? -6.563 30.282 6.874 1.00 81.00 97 SER A C 1
ATOM 718 O O . SER A 1 97 ? -6.033 31.188 6.233 1.00 81.00 97 SER A O 1
ATOM 720 N N . LEU A 1 98 ? -6.766 29.069 6.350 1.00 81.12 98 LEU A N 1
ATOM 721 C CA . LEU A 1 98 ? -6.316 28.660 5.024 1.00 81.12 98 LEU A CA 1
ATOM 722 C C . LEU A 1 98 ? -7.483 28.641 4.030 1.00 81.12 98 LEU A C 1
ATOM 724 O O . LEU A 1 98 ? -8.542 28.069 4.288 1.00 81.12 98 LEU A O 1
ATOM 728 N N . ARG A 1 99 ? -7.289 29.268 2.864 1.00 85.19 99 ARG A N 1
ATOM 729 C CA . ARG A 1 99 ? -8.249 29.249 1.752 1.00 85.19 99 ARG A CA 1
ATOM 730 C C . ARG A 1 99 ? -7.553 28.947 0.434 1.00 85.19 99 ARG A C 1
ATOM 732 O O . ARG A 1 99 ? -6.630 29.649 0.030 1.00 85.19 99 ARG A O 1
ATOM 739 N N . ILE A 1 100 ? -8.054 27.939 -0.271 1.00 81.56 100 ILE A N 1
ATOM 740 C CA . ILE A 1 100 ? -7.551 27.547 -1.588 1.00 81.56 100 ILE A CA 1
ATOM 741 C C . ILE A 1 100 ? -8.263 28.385 -2.656 1.00 81.56 100 ILE A C 1
ATOM 743 O O . ILE A 1 100 ? -9.460 28.225 -2.888 1.00 81.56 100 ILE A O 1
ATOM 747 N N . LYS A 1 101 ? -7.524 29.302 -3.296 1.00 86.62 101 LYS A N 1
ATOM 748 C CA . LYS A 1 101 ? -8.051 30.199 -4.344 1.00 86.62 101 LYS A CA 1
ATOM 749 C C . LYS A 1 101 ? -8.216 29.490 -5.693 1.00 86.62 101 LYS A C 1
ATOM 751 O O . LYS A 1 101 ? -9.191 29.727 -6.396 1.00 86.62 101 LYS A O 1
ATOM 756 N N . SER A 1 102 ? -7.276 28.617 -6.047 1.00 82.25 102 SER A N 1
ATOM 757 C CA . SER A 1 102 ? -7.320 27.819 -7.274 1.00 82.25 102 SER A CA 1
ATOM 758 C C . SER A 1 102 ? -6.430 26.593 -7.143 1.00 82.25 102 SER A C 1
ATOM 760 O O . SER A 1 102 ? -5.312 26.702 -6.645 1.00 82.25 102 SER A O 1
ATOM 762 N N . PHE A 1 103 ? -6.889 25.456 -7.657 1.00 82.75 103 PHE A N 1
ATOM 763 C CA . PHE A 1 103 ? -6.059 24.274 -7.859 1.00 82.75 103 PHE A CA 1
ATOM 764 C C . PHE A 1 103 ? -6.334 23.720 -9.259 1.00 82.75 103 PHE A C 1
ATOM 766 O O . PHE A 1 103 ? -7.476 23.722 -9.721 1.00 82.75 103 PHE A O 1
ATOM 773 N N . LYS A 1 104 ? -5.282 23.294 -9.960 1.00 86.62 104 LYS A N 1
ATOM 774 C CA . LYS A 1 104 ? -5.378 22.741 -11.314 1.00 86.62 104 LYS A CA 1
ATOM 775 C C . LYS A 1 104 ? -4.565 21.462 -11.380 1.00 86.62 104 LYS A C 1
ATOM 777 O O . LYS A 1 104 ? -3.382 21.462 -11.052 1.00 86.62 104 LYS A O 1
ATOM 782 N N . ARG A 1 105 ? -5.187 20.381 -11.847 1.00 83.25 105 ARG A N 1
ATOM 783 C CA . ARG A 1 105 ? -4.472 19.141 -12.147 1.00 83.25 105 ARG A CA 1
ATOM 784 C C . ARG A 1 105 ? -3.645 19.343 -13.414 1.00 83.25 105 ARG A C 1
ATOM 786 O O . ARG A 1 105 ? -4.177 19.718 -14.461 1.00 83.25 105 ARG A O 1
ATOM 793 N N . VAL A 1 106 ? -2.344 19.102 -13.318 1.00 85.00 106 VAL A N 1
ATOM 794 C CA . VAL A 1 106 ? -1.438 19.081 -14.469 1.00 85.00 106 VAL A CA 1
ATOM 795 C C . VAL A 1 106 ? -1.149 17.622 -14.817 1.00 85.00 106 VAL A C 1
ATOM 797 O O . VAL A 1 106 ? -0.618 16.882 -14.002 1.00 85.00 106 VAL A O 1
ATOM 800 N N . GLY A 1 107 ? -1.605 17.175 -15.991 1.00 82.69 107 GLY A N 1
ATOM 801 C CA . GLY A 1 107 ? -1.560 15.756 -16.371 1.00 82.69 107 GLY A CA 1
ATOM 802 C C . GLY A 1 107 ? -0.207 15.308 -16.926 1.00 82.69 107 GLY A C 1
ATOM 803 O O . GLY A 1 107 ? 0.361 14.335 -16.451 1.00 82.69 107 GLY A O 1
ATOM 804 N N . LYS A 1 108 ? 0.314 16.014 -17.937 1.00 82.50 108 LYS A N 1
ATOM 805 C CA . LYS A 1 108 ? 1.576 15.658 -18.618 1.00 82.50 108 LYS A CA 1
ATOM 806 C C . LYS A 1 108 ? 2.748 16.591 -18.327 1.00 82.50 108 LYS A C 1
ATOM 808 O O . LYS A 1 108 ? 3.871 16.213 -18.613 1.00 82.50 108 LYS A O 1
ATOM 813 N N . ALA A 1 109 ? 2.510 17.738 -17.686 1.00 85.25 109 ALA A N 1
ATOM 814 C CA . ALA A 1 109 ? 3.552 18.740 -17.446 1.00 85.25 109 ALA A CA 1
ATOM 815 C C . ALA A 1 109 ? 4.782 18.168 -16.718 1.00 85.25 109 ALA A C 1
ATOM 817 O O . ALA A 1 109 ? 5.903 18.535 -17.039 1.00 85.25 109 ALA A O 1
ATOM 818 N N . TRP A 1 110 ? 4.572 17.230 -15.788 1.00 82.00 110 TRP A N 1
ATOM 819 C CA . TRP A 1 110 ? 5.661 16.547 -15.090 1.00 82.00 110 TRP A CA 1
ATOM 820 C C . TRP A 1 110 ? 6.453 15.614 -16.013 1.00 82.00 110 TRP A C 1
ATOM 822 O O . TRP A 1 110 ? 7.675 15.667 -16.051 1.00 82.00 110 TRP A O 1
ATOM 832 N N . ASN A 1 111 ? 5.758 14.807 -16.821 1.00 86.94 111 ASN A N 1
ATOM 833 C CA . ASN A 1 111 ? 6.398 13.890 -17.765 1.00 86.94 111 ASN A CA 1
ATOM 834 C C . ASN A 1 111 ? 7.178 14.635 -18.852 1.00 86.94 111 ASN A C 1
ATOM 836 O O . ASN A 1 111 ? 8.211 14.142 -19.300 1.00 86.94 111 ASN A O 1
ATOM 840 N N . ASP A 1 112 ? 6.679 15.793 -19.280 1.00 87.69 112 ASP A N 1
ATOM 841 C CA . ASP A 1 112 ? 7.347 16.629 -20.272 1.00 87.69 112 ASP A CA 1
ATOM 842 C C . ASP A 1 112 ? 8.584 17.301 -19.656 1.00 87.69 112 ASP A C 1
ATOM 844 O O . ASP A 1 112 ? 9.658 17.230 -20.249 1.00 87.69 112 ASP A O 1
ATOM 848 N N . ALA A 1 113 ? 8.487 17.845 -18.435 1.00 85.06 113 ALA A N 1
ATOM 849 C CA . ALA A 1 113 ? 9.623 18.432 -17.718 1.00 85.06 113 ALA A CA 1
ATOM 850 C C . ALA A 1 113 ? 10.747 17.415 -17.448 1.00 85.06 113 ALA A C 1
ATOM 852 O O . ALA A 1 113 ? 11.903 17.689 -17.755 1.00 85.06 113 ALA A O 1
ATOM 853 N N . SER A 1 114 ? 10.424 16.203 -16.985 1.00 81.50 114 SER A N 1
ATOM 854 C CA . SER A 1 114 ? 11.441 15.168 -16.738 1.00 81.50 114 SER A CA 1
ATOM 855 C C . SER A 1 114 ? 12.136 14.694 -18.018 1.00 81.50 114 SER A C 1
ATOM 857 O O . SER A 1 114 ? 13.321 14.370 -18.006 1.00 81.50 114 SER A O 1
ATOM 859 N N . ARG A 1 115 ? 11.410 14.631 -19.144 1.00 86.00 115 ARG A N 1
ATOM 860 C CA . ARG A 1 115 ? 12.008 14.288 -20.446 1.00 86.00 115 ARG A CA 1
ATOM 861 C C . ARG A 1 115 ? 12.955 15.377 -20.919 1.00 86.00 115 ARG A C 1
ATOM 863 O O . ARG A 1 115 ? 14.021 15.048 -21.424 1.00 86.00 115 ARG A O 1
ATOM 870 N N . GLN A 1 116 ? 12.566 16.637 -20.744 1.00 86.44 116 GLN A N 1
ATOM 871 C CA . GLN A 1 116 ? 13.418 17.777 -21.060 1.00 86.44 116 GLN A CA 1
ATOM 872 C C . GLN A 1 116 ? 14.706 17.714 -20.234 1.00 86.44 116 GLN A C 1
ATOM 874 O O . GLN A 1 116 ? 15.786 17.707 -20.812 1.00 86.44 116 GLN A O 1
ATOM 879 N N . GLU A 1 117 ? 14.613 17.548 -18.913 1.00 82.62 117 GLU A N 1
ATOM 880 C CA . GLU A 1 117 ? 15.785 17.451 -18.029 1.00 82.62 117 GLU A CA 1
ATOM 881 C C . GLU A 1 117 ? 16.710 16.278 -18.381 1.00 82.62 117 GLU A C 1
ATOM 883 O O . GLU A 1 117 ? 17.926 16.443 -18.404 1.00 82.62 117 GLU A O 1
ATOM 888 N N . ASN A 1 118 ? 16.161 15.108 -18.719 1.00 86.19 118 ASN A N 1
ATOM 889 C CA . ASN A 1 118 ? 16.973 13.951 -19.102 1.00 86.19 118 ASN A CA 1
ATOM 890 C C . ASN A 1 118 ? 17.692 14.158 -20.446 1.00 86.19 118 ASN A C 1
ATOM 892 O O . ASN A 1 118 ? 18.820 13.711 -20.625 1.00 86.19 118 ASN A O 1
ATOM 896 N N . ILE A 1 119 ? 17.055 14.855 -21.390 1.00 88.44 119 ILE A N 1
ATOM 897 C CA . ILE A 1 119 ? 17.679 15.182 -22.675 1.00 88.44 119 ILE A CA 1
ATOM 898 C C . ILE A 1 119 ? 18.777 16.232 -22.467 1.00 88.44 119 ILE A C 1
ATOM 900 O O . ILE A 1 119 ? 19.878 16.033 -22.964 1.00 88.44 119 ILE A O 1
ATOM 904 N N . TYR A 1 120 ? 18.531 17.288 -21.683 1.00 81.69 120 TYR A N 1
ATOM 905 C CA . TYR A 1 120 ? 19.543 18.313 -21.388 1.00 81.69 120 TYR A CA 1
ATOM 906 C C . TYR A 1 120 ? 20.726 17.797 -20.559 1.00 81.69 120 TYR A C 1
ATOM 908 O O . TYR A 1 120 ? 21.826 18.307 -20.714 1.00 81.69 120 TYR A O 1
ATOM 916 N N . ASN A 1 121 ? 20.521 16.807 -19.688 1.00 87.62 121 ASN A N 1
ATOM 917 C CA . ASN A 1 121 ? 21.588 16.236 -18.860 1.00 87.62 121 ASN A CA 1
ATOM 918 C C . ASN A 1 121 ? 22.420 15.157 -19.587 1.00 87.62 121 ASN A C 1
ATOM 920 O O . ASN A 1 121 ? 23.454 14.741 -19.072 1.00 87.62 121 ASN A O 1
ATOM 924 N N . ASN A 1 122 ? 21.959 14.673 -20.746 1.00 81.38 122 ASN A N 1
ATOM 925 C CA . ASN A 1 122 ? 22.615 13.620 -21.535 1.00 81.38 122 ASN A CA 1
ATOM 926 C C . ASN A 1 122 ? 23.115 14.122 -22.910 1.00 81.38 122 ASN A C 1
ATOM 928 O O . ASN A 1 122 ? 23.323 13.322 -23.825 1.00 81.38 122 ASN A O 1
ATOM 932 N N . LEU A 1 123 ? 23.267 15.443 -23.042 1.00 66.25 123 LEU A N 1
ATOM 933 C CA . LEU A 1 123 ? 23.881 16.188 -24.147 1.00 66.25 123 LEU A CA 1
ATOM 934 C C . LEU A 1 123 ? 25.138 16.888 -23.620 1.00 66.25 123 LEU A C 1
ATOM 936 O O . LEU A 1 123 ? 26.127 16.936 -24.382 1.00 66.25 123 LEU A O 1
#

pLDDT: mean 74.32, std 19.0, range [34.12, 97.25]

Nearest PDB structures (foldseek):
  7odt-assembly1_a  TM=3.196E-01  e=3.877E+00  Homo sapiens